Protein AF-A0A0K9PC01-F1 (afdb_monomer_lite)

Organism: Zostera marina (NCBI:txid29655)

Radius of gyration: 33.18 Å; chains: 1; bounding box: 86×37×102 Å

Foldseek 3Di:
DCCVPPVVVLCVVVVVPCLVVQLVDDLVVVVVVLVVLVVVLVVLVVVLVVCVPVPPVCPVVNVVSVVVSVVSVVVSVVVVVVSVVVVVVQQVLCVVVVHGC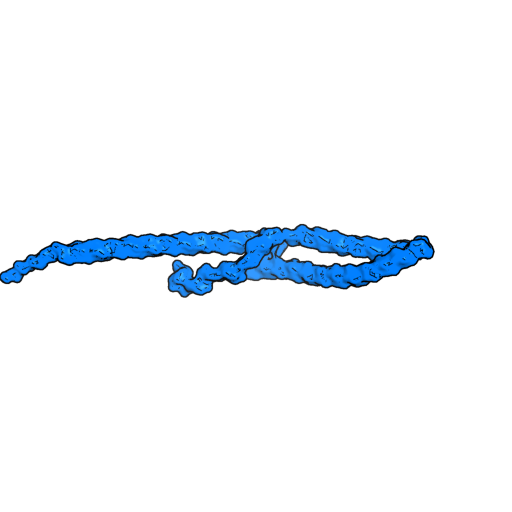VVQPSSNSSVVVVVVSVVSNVVVVVVVVVVVVVVVVVVVVVVVVVVVVVPDDPPDDD

Secondary structure (DSSP, 8-state):
-HHHH-GGGSSGGGGGTTHHHHTT--HHHHHHHHHHHHHHHHHHHHHHHHGGGSGGGGHHHHHHHHHHHHHHHHHHHHHHHHHHHHHHHHHHHHHHTT--TTTS-HHHHHHHHHHHHHHHHHHHHHHHHHHHHHHHHHHHHHHHHHHHHHHS------

pLDDT: mean 92.29, std 10.52, range [42.12, 98.25]

Sequence (158 aa):
VLASKSPHLLDFHEDLVSLEPASKIQLKAIAEEMQAIIKGLEKMESELTNSANDGPVSEVFRKTLKEFTTVAGAEVKSLSTLYSGVGRNADSLAQYFGEDPVRCPFEQVVATLLNFVQLFQRVHEENGKQAELEKKKAQKEADLEKAKECSTPRKNSS

Structure (mmCIF, N/CA/C/O backbone):
data_AF-A0A0K9PC01-F1
#
_entry.id   AF-A0A0K9PC01-F1
#
loop_
_atom_site.group_PDB
_atom_site.id
_atom_site.type_symbol
_atom_site.label_atom_id
_atom_site.label_alt_id
_atom_site.label_comp_id
_atom_site.label_asym_id
_atom_site.label_entity_id
_atom_site.label_seq_id
_atom_site.pdbx_PDB_ins_code
_atom_site.Cartn_x
_atom_site.Cartn_y
_atom_site.Cartn_z
_atom_site.occupancy
_atom_site.B_iso_or_equiv
_atom_site.auth_seq_id
_atom_site.auth_comp_id
_atom_site.auth_asym_id
_atom_site.auth_atom_id
_atom_site.pdbx_PDB_model_num
ATOM 1 N N . VAL A 1 1 ? -23.163 2.628 26.315 1.00 73.88 1 VAL A N 1
ATOM 2 C CA . VAL A 1 1 ? -23.948 3.587 25.492 1.00 73.88 1 VAL A CA 1
ATOM 3 C C . VAL A 1 1 ? -24.093 3.113 24.049 1.00 73.88 1 VAL A C 1
ATOM 5 O O . VAL A 1 1 ? -25.226 2.985 23.616 1.00 73.88 1 VAL A O 1
ATOM 8 N N . LEU A 1 2 ? -23.013 2.808 23.314 1.00 85.88 2 LEU A N 1
ATOM 9 C CA . LEU A 1 2 ? -23.130 2.303 21.932 1.00 85.88 2 LEU A CA 1
ATOM 10 C C . LEU A 1 2 ? -23.891 0.976 21.849 1.00 85.88 2 LEU A C 1
ATOM 12 O O . LEU A 1 2 ? -24.878 0.902 21.134 1.00 85.88 2 LEU A O 1
ATOM 16 N N . ALA A 1 3 ? -23.539 -0.009 22.679 1.00 84.50 3 ALA A N 1
ATOM 17 C CA . ALA A 1 3 ? -24.226 -1.303 22.686 1.00 84.50 3 ALA A CA 1
ATOM 18 C C . ALA A 1 3 ? -25.744 -1.223 22.948 1.00 84.50 3 ALA A C 1
ATOM 20 O O . ALA A 1 3 ? -26.484 -2.091 22.505 1.00 84.50 3 ALA A O 1
ATOM 21 N N . SER A 1 4 ? -26.218 -0.182 23.641 1.00 87.44 4 SER A N 1
ATOM 22 C CA . SER A 1 4 ? -27.645 0.003 23.924 1.00 87.44 4 SER A CA 1
ATOM 23 C C . SER A 1 4 ? -28.366 0.923 22.939 1.00 87.44 4 SER A C 1
ATOM 25 O O . SER A 1 4 ? -29.578 0.805 22.798 1.00 87.44 4 SER A O 1
ATOM 27 N N . LYS A 1 5 ? -27.660 1.853 22.282 1.00 93.19 5 LYS A N 1
ATOM 28 C CA . LYS A 1 5 ? -28.266 2.856 21.387 1.00 93.19 5 LYS A CA 1
ATOM 29 C C . LYS A 1 5 ? -28.047 2.570 19.900 1.00 93.19 5 LYS A C 1
ATOM 31 O O . LYS A 1 5 ? -28.921 2.879 19.102 1.00 93.19 5 LYS A O 1
ATOM 36 N N . SER A 1 6 ? -26.905 1.984 19.550 1.00 93.25 6 SER A N 1
ATOM 37 C CA . SER A 1 6 ? -26.463 1.749 18.171 1.00 93.25 6 SER A CA 1
ATOM 38 C C . SER A 1 6 ? -25.610 0.472 18.085 1.00 93.25 6 SER A C 1
ATOM 40 O O . SER A 1 6 ? -24.398 0.555 17.890 1.00 93.25 6 SER A O 1
ATOM 42 N N . PRO A 1 7 ? -26.206 -0.721 18.256 1.00 90.69 7 PRO A N 1
ATOM 43 C CA . PRO A 1 7 ? -25.460 -1.982 18.288 1.00 90.69 7 PRO A CA 1
ATOM 44 C C . PRO A 1 7 ? -24.796 -2.349 16.950 1.00 90.69 7 PRO A C 1
ATOM 46 O O . PRO A 1 7 ? -23.768 -3.009 16.964 1.00 90.69 7 PRO A O 1
ATOM 49 N N . HIS A 1 8 ? -25.316 -1.862 15.818 1.00 90.38 8 HIS A N 1
ATOM 50 C CA . HIS A 1 8 ? -24.728 -2.033 14.476 1.00 90.38 8 HIS A CA 1
ATOM 51 C C . HIS A 1 8 ? -23.394 -1.289 14.271 1.00 90.38 8 HIS A C 1
ATOM 53 O O . HIS A 1 8 ? -22.844 -1.295 13.181 1.00 90.38 8 HIS A O 1
ATOM 59 N N . LEU A 1 9 ? -22.925 -0.539 15.275 1.00 93.38 9 LE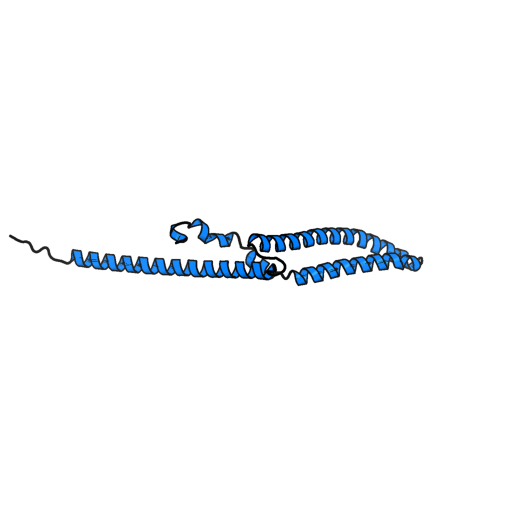U A N 1
A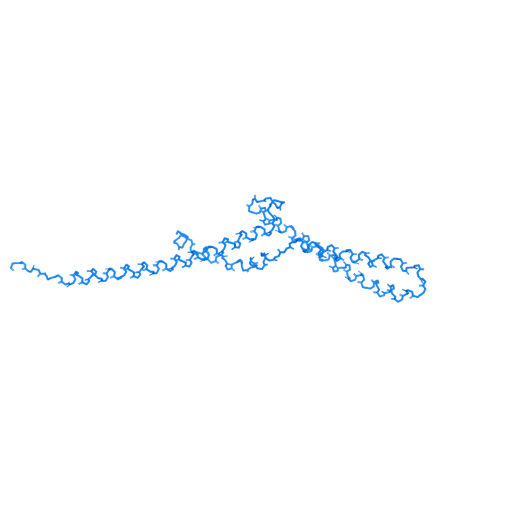TOM 60 C CA . LEU A 1 9 ? -21.615 0.116 15.255 1.00 93.38 9 LEU A CA 1
ATOM 61 C C . LEU A 1 9 ? -20.572 -0.675 16.049 1.00 93.38 9 LEU A C 1
ATOM 63 O O . LEU A 1 9 ? -19.484 -0.164 16.286 1.00 93.38 9 LEU A O 1
ATOM 67 N N . LEU A 1 10 ? -20.903 -1.865 16.553 1.00 94.44 10 LEU A N 1
ATOM 68 C CA . LEU A 1 10 ? -19.975 -2.670 17.351 1.00 94.44 10 LEU A CA 1
ATOM 69 C C . LEU A 1 10 ? -19.049 -3.527 16.472 1.00 94.44 10 LEU A C 1
ATOM 71 O O . LEU A 1 10 ? -17.916 -3.808 16.857 1.00 94.44 10 LEU A O 1
ATOM 75 N N . ASP A 1 11 ? -19.515 -3.885 15.282 1.00 94.00 11 ASP A N 1
ATOM 76 C CA . ASP A 1 11 ? -18.882 -4.756 14.291 1.00 94.00 11 ASP A CA 1
ATOM 77 C C . ASP A 1 11 ? -18.219 -3.992 13.134 1.00 94.00 11 ASP A C 1
ATOM 79 O O . ASP A 1 11 ? -17.625 -4.611 12.264 1.00 94.00 11 ASP A O 1
ATOM 83 N N . PHE A 1 12 ? -18.187 -2.652 13.159 1.00 95.44 12 PHE A N 1
ATOM 84 C CA . PHE A 1 12 ? -17.570 -1.826 12.098 1.00 95.44 12 PHE A CA 1
ATOM 85 C C . PHE A 1 12 ? -16.109 -2.190 11.768 1.00 95.44 12 PHE A C 1
ATOM 87 O O . PHE A 1 12 ? -15.580 -1.838 10.717 1.00 95.44 12 PHE A O 1
ATOM 94 N N . HIS A 1 13 ? -15.418 -2.844 12.700 1.00 94.94 13 HIS A N 1
ATOM 95 C CA . HIS A 1 13 ? -14.053 -3.303 12.507 1.00 94.94 13 HIS A CA 1
ATOM 96 C C . HIS A 1 13 ? -13.946 -4.430 11.467 1.00 94.94 13 HIS A C 1
ATOM 98 O O . HIS A 1 13 ? -12.880 -4.590 10.875 1.00 94.94 13 HIS A O 1
ATOM 104 N N . GLU A 1 14 ? -15.029 -5.171 11.212 1.00 94.94 14 GLU A N 1
ATOM 105 C CA . GLU A 1 14 ? -15.108 -6.189 10.159 1.00 94.94 14 GLU A CA 1
ATOM 106 C C . GLU A 1 14 ? -15.036 -5.571 8.752 1.00 94.94 14 GLU A C 1
ATOM 108 O O . GLU A 1 14 ? -14.504 -6.189 7.832 1.00 94.94 14 GLU A O 1
ATOM 113 N N . ASP A 1 15 ? -15.444 -4.309 8.593 1.00 96.31 15 ASP A N 1
ATOM 114 C CA . ASP A 1 15 ? -15.290 -3.568 7.333 1.00 96.31 15 ASP A CA 1
ATOM 115 C C . ASP A 1 15 ? -13.858 -3.028 7.135 1.00 96.31 15 ASP A C 1
ATOM 117 O O . ASP A 1 15 ? -13.492 -2.563 6.054 1.00 96.31 15 ASP A O 1
ATOM 121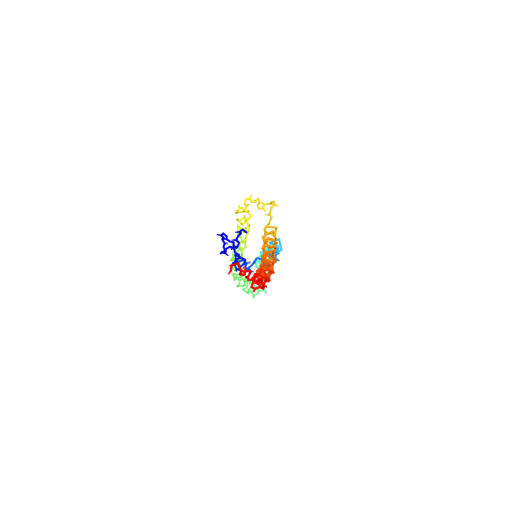 N N . LEU A 1 16 ? -13.019 -3.091 8.177 1.00 96.06 16 LEU A N 1
ATOM 122 C CA . LEU A 1 16 ? -11.670 -2.518 8.218 1.00 96.06 16 LEU A CA 1
ATOM 123 C C . LEU A 1 16 ? -10.566 -3.587 8.275 1.00 96.06 16 LEU A C 1
ATOM 125 O O . LEU A 1 16 ? -9.461 -3.323 8.749 1.00 96.06 16 LEU A O 1
ATOM 129 N N . VAL A 1 17 ? -10.816 -4.788 7.744 1.00 95.00 17 VAL A N 1
ATOM 130 C CA . VAL A 1 17 ? -9.851 -5.912 7.746 1.00 95.00 17 VAL A CA 1
ATOM 131 C C . VAL A 1 17 ? -8.505 -5.587 7.089 1.00 95.00 17 VAL A C 1
ATOM 133 O O . VAL A 1 17 ? -7.470 -6.127 7.476 1.00 95.00 17 VAL A O 1
ATOM 136 N N . SER A 1 18 ? -8.489 -4.667 6.122 1.00 96.44 18 SER A N 1
ATOM 137 C CA . SER A 1 18 ? -7.267 -4.240 5.429 1.00 96.44 18 SER A CA 1
ATOM 138 C C . SER A 1 18 ? -6.415 -3.256 6.235 1.00 96.44 18 SER A C 1
ATOM 140 O O . SER A 1 18 ? -5.334 -2.881 5.786 1.00 96.44 18 SER A O 1
ATOM 142 N N . LEU A 1 19 ? -6.866 -2.820 7.412 1.00 96.50 19 LEU A N 1
ATOM 143 C CA . LEU A 1 19 ? -6.197 -1.775 8.180 1.00 96.50 19 LEU A CA 1
ATOM 144 C C . LEU A 1 19 ? -4.853 -2.234 8.766 1.00 96.50 19 LEU A C 1
ATOM 146 O O . LEU A 1 19 ? -3.881 -1.484 8.729 1.00 96.50 19 LEU A O 1
ATOM 150 N N . GLU A 1 20 ? -4.764 -3.478 9.243 1.00 95.94 20 GLU A N 1
ATOM 151 C CA . GLU A 1 20 ? -3.499 -4.042 9.729 1.00 95.94 20 GLU A CA 1
ATOM 152 C C . GLU A 1 20 ? -2.444 -4.222 8.618 1.00 95.94 20 GLU A C 1
ATOM 154 O O . GLU A 1 20 ? -1.301 -3.804 8.814 1.00 95.94 20 GLU A O 1
ATOM 159 N N . PRO A 1 21 ? -2.741 -4.820 7.447 1.00 96.94 21 PRO A N 1
ATOM 160 C CA . PRO A 1 21 ? -1.755 -4.856 6.370 1.00 96.94 21 PRO A CA 1
ATOM 161 C C . PRO A 1 21 ? -1.435 -3.452 5.841 1.00 96.94 21 PRO A C 1
ATOM 163 O O . PRO A 1 21 ? -0.272 -3.177 5.547 1.00 96.94 21 PRO A O 1
ATOM 166 N N . ALA A 1 22 ? -2.412 -2.538 5.791 1.00 96.31 22 ALA A N 1
ATOM 167 C CA . ALA A 1 22 ? -2.170 -1.152 5.400 1.00 96.31 22 ALA A CA 1
ATOM 168 C C . ALA A 1 22 ? -1.193 -0.436 6.346 1.00 96.31 22 ALA A C 1
ATOM 170 O O . ALA A 1 22 ? -0.365 0.339 5.878 1.00 96.31 22 ALA A O 1
ATOM 171 N N . SER A 1 23 ? -1.214 -0.731 7.653 1.00 95.75 23 SER A N 1
ATOM 172 C CA . SER A 1 23 ? -0.301 -0.105 8.622 1.00 95.75 23 SER A CA 1
ATOM 173 C C . SER A 1 23 ? 1.160 -0.529 8.453 1.00 95.75 23 SER A C 1
ATOM 175 O O . SER A 1 23 ? 2.043 0.036 9.093 1.00 95.75 23 SER A O 1
ATOM 177 N N . LYS A 1 24 ? 1.419 -1.566 7.650 1.00 96.25 24 LYS A N 1
ATOM 178 C CA . LYS A 1 24 ? 2.762 -2.091 7.363 1.00 96.25 24 LYS A CA 1
ATOM 179 C C . LYS A 1 24 ? 3.338 -1.516 6.065 1.00 96.25 24 LYS A C 1
ATOM 181 O O . LYS A 1 24 ? 4.509 -1.744 5.772 1.00 96.25 24 LYS A O 1
ATOM 186 N N . ILE A 1 25 ? 2.533 -0.788 5.290 1.00 95.31 25 ILE A N 1
ATOM 187 C CA . ILE A 1 25 ? 2.968 -0.120 4.063 1.00 95.31 25 ILE A CA 1
ATOM 188 C C . ILE A 1 25 ? 3.864 1.066 4.423 1.00 95.31 25 ILE A C 1
ATOM 190 O O . ILE A 1 25 ? 3.586 1.804 5.360 1.00 95.31 25 ILE A O 1
ATOM 194 N N . GLN A 1 26 ? 4.925 1.248 3.640 1.00 95.06 26 GLN A N 1
ATOM 195 C CA . GLN A 1 26 ? 5.831 2.389 3.728 1.00 95.06 26 GLN A CA 1
ATOM 196 C C . GLN A 1 26 ? 5.833 3.097 2.371 1.00 95.06 26 GLN A C 1
ATOM 198 O O . GLN A 1 26 ? 6.502 2.651 1.435 1.00 95.06 26 GLN A O 1
ATOM 203 N N . LEU A 1 27 ? 5.090 4.198 2.237 1.00 94.19 27 LEU A N 1
ATOM 204 C CA . LEU A 1 27 ? 4.953 4.920 0.966 1.00 94.19 27 LEU A CA 1
ATOM 205 C C . LEU A 1 27 ? 6.292 5.453 0.464 1.00 94.19 27 LEU A C 1
ATOM 207 O O . LEU A 1 27 ? 6.526 5.507 -0.744 1.00 94.19 27 LEU A O 1
ATOM 211 N N . LYS A 1 28 ? 7.201 5.786 1.383 1.00 92.94 28 LYS A N 1
ATOM 212 C CA . LYS A 1 28 ? 8.567 6.178 1.037 1.00 92.94 28 LYS A CA 1
ATOM 213 C C . LYS A 1 28 ? 9.330 5.055 0.327 1.00 92.94 28 LYS A C 1
ATOM 215 O O . LYS A 1 28 ? 9.956 5.321 -0.693 1.00 92.94 28 LYS A O 1
ATOM 220 N N . ALA A 1 29 ? 9.246 3.819 0.821 1.00 95.50 29 ALA A N 1
ATOM 221 C CA . ALA A 1 29 ? 9.913 2.679 0.190 1.00 95.50 29 ALA A CA 1
ATOM 222 C C . ALA A 1 29 ? 9.338 2.413 -1.211 1.00 95.50 29 ALA A C 1
ATOM 224 O O . ALA A 1 29 ? 10.086 2.246 -2.168 1.00 95.50 29 ALA A O 1
ATOM 225 N N . ILE A 1 30 ? 8.010 2.495 -1.356 1.00 95.12 30 ILE A N 1
ATOM 226 C CA . ILE A 1 30 ? 7.340 2.375 -2.661 1.00 95.12 30 ILE A CA 1
ATOM 227 C C . ILE A 1 30 ? 7.807 3.479 -3.622 1.00 95.12 30 ILE A C 1
ATOM 229 O O . ILE A 1 30 ? 8.049 3.215 -4.799 1.00 95.12 30 ILE A O 1
ATOM 233 N N . ALA A 1 31 ? 7.958 4.716 -3.140 1.00 94.56 31 ALA A N 1
ATOM 234 C CA . ALA A 1 31 ? 8.467 5.819 -3.951 1.00 94.56 31 ALA A CA 1
ATOM 235 C C . ALA A 1 31 ? 9.907 5.562 -4.427 1.00 94.56 31 ALA A C 1
ATOM 237 O O . ALA A 1 31 ? 10.222 5.801 -5.593 1.00 94.56 31 ALA A O 1
ATOM 238 N N . GLU A 1 32 ? 10.771 5.053 -3.548 1.00 97.44 32 GLU A N 1
ATOM 239 C CA . GLU A 1 32 ? 12.157 4.700 -3.873 1.00 97.44 32 GLU A CA 1
ATOM 240 C C . GLU A 1 32 ? 12.227 3.579 -4.923 1.00 97.44 32 GLU A C 1
ATOM 242 O O . GLU A 1 32 ? 12.955 3.711 -5.910 1.00 97.44 32 GLU A O 1
ATOM 247 N N . GLU A 1 33 ? 11.422 2.523 -4.774 1.00 97.19 33 GLU A N 1
ATOM 248 C CA . GLU A 1 33 ? 11.323 1.430 -5.749 1.00 97.19 33 GLU A CA 1
ATOM 249 C C . GLU A 1 33 ? 10.795 1.911 -7.106 1.00 97.19 33 GLU A C 1
ATOM 251 O O . GLU A 1 33 ? 11.374 1.592 -8.148 1.00 97.19 33 GLU A O 1
ATOM 256 N N . MET A 1 34 ? 9.750 2.743 -7.110 1.00 97.25 34 MET A N 1
ATOM 257 C CA . MET A 1 34 ? 9.194 3.318 -8.336 1.00 97.25 34 MET A CA 1
ATOM 258 C C . MET A 1 34 ? 10.245 4.139 -9.095 1.00 97.25 34 MET A C 1
ATOM 260 O O . MET A 1 34 ? 10.395 4.007 -10.311 1.00 97.25 34 MET A O 1
ATOM 264 N N . GLN A 1 35 ? 11.016 4.963 -8.380 1.00 97.38 35 GLN A N 1
ATOM 265 C CA . GLN A 1 35 ? 12.102 5.745 -8.972 1.00 97.38 35 GLN A CA 1
ATOM 266 C C . GLN A 1 35 ? 13.234 4.861 -9.503 1.00 97.38 35 GLN A C 1
ATOM 268 O O . GLN A 1 35 ? 13.801 5.166 -10.553 1.00 97.38 35 GLN A O 1
ATOM 273 N N . ALA A 1 36 ? 13.567 3.769 -8.812 1.00 98.25 36 ALA A N 1
ATOM 274 C CA . ALA A 1 36 ? 14.571 2.820 -9.280 1.00 98.25 36 ALA A CA 1
ATOM 275 C C . ALA A 1 36 ? 14.145 2.147 -10.595 1.00 98.25 36 ALA A C 1
ATOM 277 O O . ALA A 1 36 ? 14.956 2.042 -11.516 1.00 98.25 36 ALA A O 1
ATOM 278 N N . ILE A 1 37 ? 12.872 1.760 -10.711 1.00 98.00 37 ILE A N 1
ATOM 279 C CA . ILE A 1 37 ? 12.306 1.166 -11.928 1.00 98.00 37 ILE A CA 1
ATOM 280 C C . ILE A 1 37 ? 12.352 2.156 -13.100 1.00 98.00 37 ILE A C 1
ATOM 282 O O . ILE A 1 37 ? 12.836 1.799 -14.176 1.00 98.00 37 ILE A O 1
ATOM 286 N N . ILE A 1 38 ? 11.906 3.402 -12.890 1.00 97.06 38 ILE A N 1
ATOM 287 C CA . ILE A 1 38 ? 11.923 4.451 -13.926 1.00 97.06 38 ILE A CA 1
ATOM 288 C C . ILE A 1 38 ? 13.351 4.680 -14.428 1.00 97.06 38 ILE A C 1
ATOM 290 O O . ILE A 1 38 ? 13.608 4.574 -15.625 1.00 97.06 38 ILE A O 1
ATOM 294 N N . LYS A 1 39 ? 14.301 4.902 -13.513 1.00 98.00 39 LYS A N 1
ATOM 295 C CA . LYS A 1 39 ? 15.713 5.123 -13.866 1.00 98.00 39 LYS A CA 1
ATOM 296 C C . LYS A 1 39 ? 16.338 3.921 -14.569 1.00 98.00 39 LYS A C 1
ATOM 298 O O . LYS A 1 39 ? 17.176 4.089 -15.454 1.00 98.00 39 LYS A O 1
ATOM 303 N N . GLY A 1 40 ? 15.958 2.707 -14.171 1.00 97.94 40 GLY A N 1
ATOM 304 C CA . GLY A 1 40 ? 16.395 1.478 -14.828 1.00 97.94 40 GLY A CA 1
ATOM 305 C C . GLY A 1 40 ? 15.978 1.448 -16.297 1.00 97.94 40 GLY A C 1
ATOM 306 O O . GLY A 1 40 ? 16.817 1.200 -17.163 1.00 97.94 40 GLY A O 1
ATOM 307 N N . LEU A 1 41 ? 14.715 1.776 -16.582 1.00 97.94 41 LEU A N 1
ATOM 308 C CA . LEU A 1 41 ? 14.205 1.848 -17.949 1.00 97.94 41 LEU A CA 1
ATOM 309 C C . LEU A 1 41 ? 14.875 2.969 -18.758 1.00 97.94 41 LEU A C 1
ATOM 311 O O . LEU A 1 41 ? 15.338 2.710 -19.866 1.00 97.94 41 LEU A O 1
ATOM 315 N N . GLU A 1 42 ? 15.011 4.174 -18.196 1.00 97.75 42 GLU A N 1
ATOM 316 C CA . GLU A 1 42 ? 15.701 5.302 -18.847 1.00 97.75 42 GLU A CA 1
ATOM 317 C C . GLU A 1 42 ? 17.138 4.934 -19.249 1.00 97.75 42 GLU A C 1
ATOM 319 O O . GLU A 1 42 ? 17.610 5.268 -20.339 1.00 97.75 42 GLU A O 1
ATOM 324 N N . LYS A 1 43 ? 17.844 4.194 -18.385 1.00 98.06 43 LYS A N 1
ATOM 325 C CA . LYS A 1 43 ? 19.188 3.701 -18.688 1.00 98.06 43 LYS A CA 1
ATOM 326 C C . LYS A 1 43 ? 19.178 2.715 -19.858 1.00 98.06 43 LYS A C 1
ATOM 328 O O . LYS A 1 43 ? 20.035 2.820 -20.730 1.00 98.06 43 LYS A O 1
ATOM 333 N N . MET A 1 44 ? 18.216 1.794 -19.906 1.00 96.88 44 MET A N 1
ATOM 334 C CA . MET A 1 44 ? 18.080 0.841 -21.015 1.00 96.88 44 MET A CA 1
ATOM 335 C C . MET A 1 44 ? 17.758 1.544 -22.340 1.00 96.88 44 MET A C 1
ATOM 337 O O . MET A 1 44 ? 18.327 1.199 -23.373 1.00 96.88 44 MET A O 1
ATOM 341 N N . GLU A 1 45 ? 16.900 2.563 -22.326 1.00 96.50 45 GLU A N 1
ATOM 342 C CA . GLU A 1 45 ? 16.598 3.380 -23.510 1.00 96.50 45 GLU A CA 1
ATOM 343 C C . GLU A 1 45 ? 17.822 4.179 -23.992 1.00 96.50 45 GLU A C 1
ATOM 345 O O . GLU A 1 45 ? 18.082 4.277 -25.198 1.00 96.50 45 GLU A O 1
ATOM 350 N N . SER A 1 46 ? 18.621 4.697 -23.056 1.00 96.88 46 SER A N 1
ATOM 351 C CA . SER A 1 46 ? 19.896 5.354 -23.356 1.00 96.88 46 SER A CA 1
ATOM 352 C C . SER A 1 46 ? 20.912 4.381 -23.961 1.00 96.88 46 SER A C 1
ATOM 354 O O . SER A 1 46 ? 21.497 4.675 -25.003 1.00 96.88 46 SER A O 1
ATOM 356 N N . GLU A 1 47 ? 21.086 3.188 -23.383 1.00 96.19 47 GLU A N 1
ATOM 357 C CA . GLU A 1 47 ? 21.970 2.148 -23.930 1.00 96.19 47 GLU A CA 1
ATOM 358 C C . GLU A 1 47 ? 21.529 1.698 -25.330 1.00 96.19 47 GLU A C 1
ATOM 360 O O . GLU A 1 47 ? 22.364 1.571 -26.230 1.00 96.19 47 GLU A O 1
ATOM 365 N N . LEU A 1 48 ? 20.220 1.548 -25.562 1.00 96.12 48 LEU A N 1
ATOM 366 C CA . LEU A 1 48 ? 19.675 1.260 -26.888 1.00 96.12 48 LEU A CA 1
ATOM 367 C C . LEU A 1 48 ? 20.054 2.351 -27.899 1.00 96.12 48 LEU A C 1
ATOM 369 O O . LEU A 1 48 ? 20.492 2.035 -29.005 1.00 96.12 48 LEU A O 1
ATOM 373 N N . THR A 1 49 ? 19.936 3.621 -27.510 1.00 95.62 49 THR A N 1
ATOM 374 C CA . THR A 1 49 ? 20.299 4.766 -28.359 1.00 95.62 49 THR A CA 1
ATOM 375 C C . THR A 1 49 ? 21.801 4.798 -28.649 1.00 95.62 49 THR A C 1
ATOM 377 O O . THR A 1 49 ? 22.208 4.935 -29.803 1.00 95.62 49 THR A O 1
ATOM 380 N N . ASN A 1 50 ? 22.635 4.610 -27.625 1.00 95.44 50 ASN A N 1
ATOM 381 C CA . ASN A 1 50 ? 24.093 4.666 -27.744 1.00 95.44 50 ASN A CA 1
ATOM 382 C C . ASN A 1 50 ? 24.651 3.526 -28.604 1.00 95.44 50 ASN A C 1
ATOM 384 O O . ASN A 1 50 ? 25.554 3.754 -29.412 1.00 95.44 50 ASN A O 1
ATOM 388 N N . SER A 1 51 ? 24.055 2.333 -28.508 1.00 95.50 51 SER A N 1
ATOM 389 C CA . SER A 1 51 ? 24.480 1.150 -29.269 1.00 95.50 51 SER A CA 1
ATOM 390 C C . SER A 1 51 ? 24.304 1.274 -30.788 1.00 95.50 51 SER A C 1
ATOM 392 O O . SER A 1 51 ? 24.770 0.424 -31.553 1.00 95.50 51 SER A O 1
ATOM 394 N N . ALA A 1 52 ? 23.659 2.348 -31.265 1.00 91.50 52 ALA A N 1
ATOM 395 C CA . ALA A 1 52 ? 23.598 2.679 -32.683 1.00 91.50 52 ALA A CA 1
ATOM 396 C C . ALA A 1 52 ? 24.984 2.876 -33.318 1.00 91.50 52 ALA A C 1
ATOM 398 O O . ALA A 1 52 ? 25.152 2.584 -34.504 1.00 91.50 52 ALA A O 1
ATOM 399 N N . ASN A 1 53 ? 25.961 3.314 -32.520 1.00 93.75 53 ASN A N 1
ATOM 400 C CA . ASN A 1 53 ? 27.322 3.614 -32.960 1.00 93.75 53 ASN A CA 1
ATOM 401 C C . ASN A 1 53 ? 28.267 2.399 -32.926 1.00 93.75 53 ASN A C 1
ATOM 403 O O . ASN A 1 53 ? 29.382 2.488 -33.431 1.00 93.75 53 ASN A O 1
ATOM 407 N N . ASP A 1 54 ? 27.823 1.258 -32.392 1.00 93.88 54 ASP A N 1
ATOM 408 C CA . ASP A 1 54 ? 28.670 0.073 -32.179 1.00 93.88 54 ASP A CA 1
ATOM 409 C C . ASP A 1 54 ? 28.850 -0.789 -33.447 1.00 93.88 54 ASP A C 1
ATOM 411 O O . ASP A 1 54 ? 29.574 -1.785 -33.447 1.00 93.88 54 ASP A O 1
ATOM 415 N N . GLY A 1 55 ? 28.204 -0.421 -34.557 1.00 93.00 55 GLY A N 1
ATOM 416 C CA . GLY A 1 55 ? 28.294 -1.145 -35.826 1.00 93.00 55 GLY A CA 1
ATOM 417 C C . GLY A 1 55 ? 27.498 -2.464 -35.852 1.00 93.00 55 GLY A C 1
ATOM 418 O O . GLY A 1 55 ? 26.571 -2.653 -35.065 1.00 93.00 55 GLY A O 1
ATOM 419 N N . PRO A 1 56 ? 27.804 -3.393 -36.781 1.00 94.69 56 PRO A N 1
ATOM 420 C CA . PRO A 1 56 ? 27.001 -4.607 -36.989 1.00 94.69 56 PRO A CA 1
ATOM 421 C C . PRO A 1 56 ? 26.947 -5.557 -35.785 1.00 94.69 56 PRO A C 1
ATOM 423 O O . PRO A 1 56 ? 25.978 -6.293 -35.622 1.00 94.69 56 PRO A O 1
ATOM 426 N N . VAL A 1 57 ? 27.961 -5.530 -34.911 1.00 95.19 57 VAL A N 1
ATOM 427 C CA . VAL A 1 57 ? 28.036 -6.425 -33.744 1.00 95.19 57 VAL A CA 1
ATOM 428 C C . VAL A 1 57 ? 26.901 -6.183 -32.736 1.00 95.19 57 VAL A C 1
ATOM 430 O O . VAL A 1 57 ? 26.518 -7.108 -32.023 1.00 95.19 57 VAL A O 1
ATOM 433 N N . SER A 1 58 ? 26.304 -4.982 -32.707 1.00 95.25 58 SER A N 1
ATOM 434 C CA . SER A 1 58 ? 25.196 -4.636 -31.804 1.00 95.25 58 SER A CA 1
ATOM 435 C C . SER A 1 58 ? 23.801 -4.911 -32.377 1.00 95.25 58 SER A C 1
ATOM 437 O O . SER A 1 58 ? 22.803 -4.622 -31.720 1.00 95.25 58 SER A O 1
ATOM 439 N N . GLU A 1 59 ? 23.672 -5.464 -33.590 1.00 95.12 59 GLU A N 1
ATOM 440 C CA . GLU A 1 59 ? 22.368 -5.652 -34.246 1.00 95.12 59 GLU A CA 1
ATOM 441 C C . GLU A 1 59 ? 21.405 -6.520 -33.423 1.00 95.12 59 GLU A C 1
ATOM 443 O O . GLU A 1 59 ? 20.270 -6.113 -33.164 1.00 95.12 59 GLU A O 1
ATOM 448 N N . VAL A 1 60 ? 21.880 -7.676 -32.948 1.00 96.50 60 VAL A N 1
ATOM 449 C CA . VAL A 1 60 ? 21.085 -8.586 -32.109 1.00 96.50 60 VAL A CA 1
ATOM 450 C C . VAL A 1 60 ? 20.711 -7.913 -30.788 1.00 96.50 60 VAL A C 1
ATOM 452 O O . VAL A 1 60 ? 19.554 -7.974 -30.378 1.00 96.50 60 VAL A O 1
ATOM 455 N N . PHE A 1 61 ? 21.662 -7.220 -30.151 1.00 96.00 61 PHE A N 1
ATOM 456 C CA . PHE A 1 61 ? 21.428 -6.480 -28.909 1.00 96.00 61 PHE A CA 1
ATOM 457 C C . PHE A 1 61 ? 20.333 -5.424 -29.083 1.00 96.00 61 PHE A C 1
ATOM 459 O O . PHE A 1 61 ? 19.361 -5.425 -28.332 1.00 96.00 61 PHE A O 1
ATOM 466 N N . ARG A 1 62 ? 20.438 -4.576 -30.113 1.00 96.62 62 ARG A N 1
ATOM 467 C CA . ARG A 1 62 ? 19.461 -3.517 -30.402 1.00 96.62 62 ARG A CA 1
ATOM 468 C C . ARG A 1 62 ? 18.069 -4.071 -30.648 1.00 96.62 62 ARG A C 1
ATOM 470 O O . ARG A 1 62 ? 17.101 -3.508 -30.145 1.00 96.62 62 ARG A O 1
ATOM 477 N N . LYS A 1 63 ? 17.956 -5.162 -31.412 1.00 96.81 63 LYS A N 1
ATOM 478 C CA . LYS A 1 63 ? 16.662 -5.794 -31.683 1.00 96.81 63 LYS A CA 1
ATOM 479 C C . LYS A 1 63 ? 16.020 -6.301 -30.389 1.00 96.81 63 LYS A C 1
ATOM 481 O O . LYS A 1 63 ? 14.898 -5.907 -30.082 1.00 96.81 63 LYS A O 1
ATOM 486 N N . THR A 1 64 ? 16.750 -7.102 -29.615 1.00 97.38 64 THR A N 1
ATOM 487 C CA . THR A 1 64 ? 16.255 -7.676 -28.356 1.00 97.38 64 THR A CA 1
ATOM 488 C C . THR A 1 64 ? 15.911 -6.592 -27.337 1.00 97.38 64 THR A C 1
ATOM 490 O O . THR A 1 64 ? 14.840 -6.623 -26.733 1.00 97.38 64 THR A O 1
ATOM 493 N N . LEU A 1 65 ? 16.789 -5.600 -27.168 1.00 96.75 65 LEU A N 1
ATOM 494 C CA . LEU A 1 65 ? 16.582 -4.525 -26.206 1.00 96.75 65 LEU A CA 1
ATOM 495 C C . LEU A 1 65 ? 15.398 -3.638 -26.600 1.00 96.75 65 LEU A C 1
ATOM 497 O O . LEU A 1 65 ? 14.631 -3.258 -25.728 1.00 96.75 65 LEU A O 1
ATOM 501 N N . LYS A 1 66 ? 15.188 -3.366 -27.894 1.00 97.31 66 LYS A N 1
ATOM 502 C CA . LYS A 1 66 ? 14.023 -2.609 -28.381 1.00 97.31 66 LYS A CA 1
ATOM 503 C C . LYS A 1 66 ? 12.697 -3.326 -28.117 1.00 97.31 66 LYS A C 1
ATOM 505 O O . LYS A 1 66 ? 11.720 -2.685 -27.728 1.00 97.31 66 LYS A O 1
ATOM 510 N N . GLU A 1 67 ? 12.639 -4.636 -28.351 1.00 97.25 67 GLU A N 1
ATOM 511 C CA . GLU A 1 67 ? 11.449 -5.440 -28.041 1.00 97.25 67 GLU A CA 1
ATOM 512 C C . GLU A 1 67 ? 11.164 -5.408 -26.533 1.00 97.25 67 GLU A C 1
ATOM 514 O O . GLU A 1 67 ? 10.033 -5.144 -26.121 1.00 97.25 67 GLU A O 1
ATOM 519 N N . PHE A 1 68 ? 12.207 -5.565 -25.711 1.00 97.50 68 PHE A N 1
ATOM 520 C CA . PHE A 1 68 ? 12.096 -5.478 -24.258 1.00 97.50 68 PHE A CA 1
ATOM 521 C C . PHE A 1 68 ? 11.630 -4.096 -23.777 1.00 97.50 68 PHE A C 1
ATOM 523 O O . PHE A 1 68 ? 10.656 -4.017 -23.029 1.00 97.50 68 PHE A O 1
ATOM 530 N N . THR A 1 69 ? 12.279 -3.004 -24.202 1.00 96.81 69 THR A N 1
ATOM 531 C CA . THR A 1 69 ? 11.949 -1.642 -23.740 1.00 96.81 69 THR A CA 1
ATOM 532 C C . THR A 1 69 ? 10.548 -1.219 -24.158 1.00 96.81 69 THR A C 1
ATOM 534 O O . THR A 1 69 ? 9.890 -0.495 -23.418 1.00 96.81 69 THR A O 1
ATOM 537 N N . THR A 1 70 ? 10.038 -1.726 -25.285 1.00 96.88 70 THR A N 1
ATOM 538 C CA . THR A 1 70 ? 8.646 -1.494 -25.699 1.00 96.88 70 THR A CA 1
ATOM 539 C C . THR A 1 70 ? 7.656 -2.059 -24.676 1.00 96.88 70 THR A C 1
ATOM 541 O O . THR A 1 70 ? 6.727 -1.364 -24.266 1.00 96.88 70 THR A O 1
ATOM 544 N N . VAL A 1 71 ? 7.858 -3.308 -24.244 1.00 97.44 71 VAL A N 1
ATOM 545 C CA . VAL A 1 71 ? 6.983 -3.961 -23.258 1.00 97.44 71 VAL A CA 1
ATOM 546 C C . VAL A 1 71 ? 7.182 -3.343 -21.875 1.00 97.44 71 VAL A C 1
ATOM 548 O O . VAL A 1 71 ? 6.216 -2.916 -21.246 1.00 97.44 71 VAL A O 1
ATOM 551 N N . ALA A 1 72 ? 8.433 -3.227 -21.426 1.00 98.06 72 ALA A N 1
ATOM 552 C CA . ALA A 1 72 ? 8.763 -2.655 -20.127 1.00 98.06 72 ALA A CA 1
ATOM 553 C C . ALA A 1 72 ? 8.255 -1.212 -19.994 1.00 98.06 72 ALA A C 1
ATOM 555 O O . ALA A 1 72 ? 7.709 -0.855 -18.956 1.00 98.06 72 ALA A O 1
ATOM 556 N N . GLY A 1 73 ? 8.347 -0.396 -21.046 1.00 98.00 73 GLY A N 1
ATOM 557 C CA . GLY A 1 73 ? 7.818 0.967 -21.047 1.00 98.00 73 GLY A CA 1
ATOM 558 C C . GLY A 1 73 ? 6.304 1.034 -20.848 1.00 98.00 73 GLY A C 1
ATOM 559 O O . GLY A 1 73 ? 5.819 1.891 -20.104 1.00 98.00 73 GLY A O 1
ATOM 560 N N . ALA A 1 74 ? 5.544 0.111 -21.444 1.00 98.00 74 ALA A N 1
ATOM 561 C CA . ALA A 1 74 ? 4.102 0.027 -21.222 1.00 98.00 74 ALA A CA 1
ATOM 562 C C . ALA A 1 74 ? 3.771 -0.338 -19.762 1.00 98.00 74 ALA A C 1
ATOM 564 O O . ALA A 1 74 ? 2.925 0.314 -19.143 1.00 98.00 74 ALA A O 1
ATOM 565 N N . GLU A 1 75 ? 4.484 -1.314 -19.194 1.00 98.00 75 GLU A N 1
ATOM 566 C CA . GLU A 1 75 ? 4.325 -1.730 -17.795 1.00 98.00 75 GLU A CA 1
ATOM 567 C C . GLU A 1 75 ? 4.712 -0.613 -16.815 1.00 98.00 75 GLU A C 1
ATOM 569 O O . GLU A 1 75 ? 3.941 -0.288 -15.912 1.00 98.00 75 GLU A O 1
ATOM 574 N N . VAL A 1 76 ? 5.849 0.062 -17.027 1.00 98.06 76 VAL A N 1
ATOM 575 C CA . VAL A 1 76 ? 6.289 1.190 -16.187 1.00 98.06 76 VAL A CA 1
ATOM 576 C C . VAL A 1 76 ? 5.286 2.340 -16.239 1.00 98.06 76 VAL A C 1
ATOM 578 O O . VAL A 1 76 ? 4.995 2.954 -15.209 1.00 98.06 76 VAL A O 1
ATOM 581 N N . LYS A 1 77 ? 4.689 2.619 -17.403 1.00 97.75 77 LYS A N 1
ATOM 582 C CA . LYS A 1 77 ? 3.635 3.635 -17.535 1.00 97.75 77 LYS A CA 1
ATOM 583 C C . LYS A 1 77 ? 2.365 3.251 -16.767 1.00 97.75 77 LYS A C 1
ATOM 585 O O . LYS A 1 77 ? 1.769 4.101 -16.096 1.00 97.75 77 LYS A O 1
ATOM 590 N N . SER A 1 78 ? 1.958 1.986 -16.858 1.00 98.12 78 SER A N 1
ATOM 591 C CA . SER A 1 78 ? 0.824 1.446 -16.101 1.00 98.12 78 SER A CA 1
ATOM 592 C C . SER A 1 78 ? 1.073 1.571 -14.594 1.00 98.12 78 SER A C 1
ATOM 594 O O . SER A 1 78 ? 0.284 2.189 -13.872 1.00 98.12 78 SER A O 1
ATOM 596 N N . LEU A 1 79 ? 2.241 1.114 -14.134 1.00 97.38 79 LEU A N 1
ATOM 597 C CA . LEU A 1 79 ? 2.658 1.186 -12.737 1.00 97.38 79 LEU A CA 1
ATOM 598 C C . LEU A 1 79 ? 2.751 2.633 -12.227 1.00 97.38 79 LEU A C 1
ATOM 600 O O . LEU A 1 79 ? 2.278 2.921 -11.132 1.00 97.38 79 LEU A O 1
ATOM 604 N N . SER A 1 80 ? 3.259 3.568 -13.037 1.00 96.31 80 SER A N 1
ATOM 605 C CA . SER A 1 80 ? 3.309 5.004 -12.702 1.00 96.31 80 SER A CA 1
ATOM 606 C C . SER A 1 80 ? 1.919 5.590 -12.459 1.00 96.31 80 SER A C 1
ATOM 608 O O . SER A 1 80 ? 1.721 6.414 -11.560 1.00 96.31 80 SER A O 1
ATOM 610 N N . THR A 1 81 ? 0.938 5.157 -13.254 1.00 97.50 81 THR A N 1
ATOM 611 C CA . THR A 1 81 ? -0.457 5.587 -13.111 1.00 97.50 81 THR A CA 1
ATOM 612 C C . THR A 1 81 ? -1.051 5.060 -11.806 1.00 97.50 81 THR A C 1
ATOM 614 O O . THR A 1 81 ? -1.689 5.821 -11.073 1.00 97.50 81 THR A O 1
ATOM 617 N N . LEU A 1 82 ? -0.792 3.788 -11.483 1.00 96.56 82 LEU A N 1
ATOM 618 C CA . LEU A 1 82 ? -1.226 3.169 -10.232 1.00 96.56 82 LEU A CA 1
ATOM 619 C C . LEU A 1 82 ? -0.578 3.840 -9.013 1.00 96.56 82 LEU A C 1
ATOM 621 O O . LEU A 1 82 ? -1.287 4.235 -8.091 1.00 96.56 82 LEU A O 1
ATOM 625 N N . TYR A 1 83 ? 0.741 4.047 -9.043 1.00 95.81 83 TYR A N 1
ATOM 626 C CA . TYR A 1 83 ? 1.495 4.740 -7.995 1.00 95.81 83 TYR A CA 1
ATOM 627 C C . TYR A 1 83 ? 0.948 6.151 -7.734 1.00 95.81 83 TYR A C 1
ATOM 629 O O . TYR A 1 83 ? 0.696 6.527 -6.590 1.00 95.81 83 TYR A O 1
ATOM 637 N N . SER A 1 84 ? 0.659 6.905 -8.799 1.00 95.69 84 SER A N 1
ATOM 638 C CA . SER A 1 84 ? 0.031 8.226 -8.679 1.00 95.69 84 SER A CA 1
ATOM 639 C C . SER A 1 84 ? -1.354 8.152 -8.023 1.00 95.69 84 SER A C 1
ATOM 641 O O . SER A 1 84 ? -1.747 9.053 -7.285 1.00 95.69 84 SER A O 1
ATOM 643 N N . GLY A 1 85 ? -2.111 7.084 -8.296 1.00 96.62 85 GLY A N 1
ATOM 644 C CA . GLY A 1 85 ? -3.388 6.809 -7.638 1.00 96.62 85 GLY A CA 1
ATOM 645 C C . GLY A 1 85 ? -3.234 6.536 -6.142 1.00 96.62 85 GLY A C 1
ATOM 646 O O . GLY A 1 85 ? -3.984 7.102 -5.351 1.00 96.62 85 GLY A O 1
ATOM 647 N N . VAL A 1 86 ? -2.235 5.741 -5.748 1.00 95.12 86 VAL A N 1
ATOM 648 C CA . VAL A 1 86 ? -1.924 5.466 -4.334 1.00 95.12 86 VAL A CA 1
ATOM 649 C C . VAL A 1 86 ? -1.627 6.760 -3.579 1.00 95.12 86 VAL A C 1
ATOM 651 O O . VAL A 1 86 ? -2.233 6.986 -2.535 1.00 95.12 86 VAL A O 1
ATOM 654 N N . GLY A 1 87 ? -0.775 7.634 -4.128 1.00 94.44 87 GLY A N 1
ATOM 655 C CA . GLY A 1 87 ? -0.458 8.929 -3.511 1.00 94.44 87 GLY A CA 1
ATOM 656 C C . GLY A 1 87 ? -1.699 9.800 -3.291 1.00 94.44 87 GLY A C 1
ATOM 657 O O . GLY A 1 87 ? -1.953 10.248 -2.178 1.00 94.44 87 GLY A O 1
ATOM 658 N N . ARG A 1 88 ? -2.551 9.952 -4.316 1.00 96.50 88 ARG A N 1
ATOM 659 C CA . ARG A 1 88 ? -3.803 10.722 -4.184 1.00 96.50 88 ARG A CA 1
ATOM 660 C C . ARG A 1 88 ? -4.764 10.129 -3.156 1.00 96.50 88 ARG A C 1
ATOM 662 O O . ARG A 1 88 ? -5.420 10.880 -2.439 1.00 96.50 88 ARG A O 1
ATOM 669 N N . ASN A 1 89 ? -4.878 8.804 -3.098 1.00 96.31 89 ASN A N 1
ATOM 670 C CA . ASN A 1 89 ? -5.761 8.133 -2.144 1.00 96.31 89 ASN A CA 1
ATOM 671 C C . ASN A 1 89 ? -5.251 8.287 -0.705 1.00 96.31 89 ASN A C 1
ATOM 673 O O . ASN A 1 89 ? -6.051 8.517 0.199 1.00 96.31 89 ASN A O 1
ATOM 677 N N . ALA A 1 90 ? -3.934 8.201 -0.503 1.00 95.81 90 ALA A N 1
ATOM 678 C CA . ALA A 1 90 ? -3.286 8.468 0.776 1.00 95.81 90 ALA A CA 1
ATOM 679 C C . ALA A 1 90 ? -3.548 9.905 1.257 1.00 95.81 90 ALA A C 1
ATOM 681 O O . ALA A 1 90 ? -4.007 10.096 2.383 1.00 95.81 90 ALA A O 1
ATOM 682 N N . ASP A 1 91 ? -3.357 10.895 0.381 1.00 95.75 91 ASP A N 1
ATOM 683 C CA . ASP A 1 91 ? -3.642 12.297 0.698 1.00 95.75 91 ASP A CA 1
ATOM 684 C C . ASP A 1 91 ? -5.130 12.517 1.006 1.00 95.75 91 ASP A C 1
ATOM 686 O O . ASP A 1 91 ? -5.487 13.186 1.975 1.00 95.75 91 ASP A O 1
ATOM 690 N N . SER A 1 92 ? -6.014 11.905 0.212 1.00 96.88 92 SER A N 1
ATOM 691 C CA . SER A 1 92 ? -7.467 12.006 0.402 1.00 96.88 92 SER A CA 1
ATOM 692 C C . SER A 1 92 ? -7.915 11.422 1.741 1.00 96.88 92 SER A C 1
ATOM 694 O O . SER A 1 92 ? -8.838 11.949 2.359 1.00 96.88 92 SER A O 1
ATOM 696 N N . LEU A 1 93 ? -7.266 10.353 2.213 1.00 96.00 93 LEU A N 1
ATOM 697 C CA . LEU A 1 93 ? -7.564 9.757 3.513 1.00 96.00 93 LEU A CA 1
ATOM 698 C C . LEU A 1 93 ? -7.238 10.725 4.658 1.00 96.00 93 LEU A C 1
ATOM 700 O O . LEU A 1 93 ? -8.065 10.900 5.549 1.00 96.00 93 LEU A O 1
ATOM 704 N N . ALA A 1 94 ? -6.074 11.379 4.625 1.00 96.12 94 ALA A N 1
ATOM 705 C CA . ALA A 1 94 ? -5.725 12.398 5.617 1.00 96.12 94 ALA A CA 1
ATOM 706 C C . ALA A 1 94 ? -6.727 13.568 5.581 1.00 96.12 94 ALA A C 1
ATOM 708 O O . ALA A 1 94 ? -7.293 13.939 6.611 1.00 96.12 94 ALA A O 1
ATOM 709 N N . GLN A 1 95 ? -7.044 14.069 4.384 1.00 96.81 95 GLN A N 1
ATOM 710 C CA . GLN A 1 95 ? -8.009 15.159 4.198 1.00 96.81 95 GLN A CA 1
ATOM 711 C C . GLN A 1 95 ? -9.419 14.806 4.686 1.00 96.81 95 GLN A C 1
ATOM 713 O O . GLN A 1 95 ? -10.101 15.665 5.242 1.00 96.81 95 GLN A O 1
ATOM 718 N N . TYR A 1 96 ? -9.861 13.556 4.514 1.00 96.69 96 TYR A N 1
ATOM 719 C CA . TYR A 1 96 ? -11.166 13.092 4.992 1.00 96.69 96 TYR A CA 1
ATOM 720 C C . TYR A 1 96 ? -11.318 13.254 6.512 1.00 96.69 96 TYR A C 1
ATOM 722 O O . TYR A 1 96 ? -12.392 13.616 6.991 1.00 96.69 96 TYR A O 1
ATOM 730 N N . PHE A 1 97 ? -10.236 13.055 7.268 1.00 95.44 97 PHE A N 1
ATOM 731 C CA . PHE A 1 97 ? -10.204 13.279 8.716 1.00 95.44 97 PHE A CA 1
ATOM 732 C C . PHE A 1 97 ? -9.875 14.729 9.110 1.00 95.44 97 PHE A C 1
ATOM 734 O O . PHE A 1 97 ? -9.752 15.025 10.296 1.00 95.44 97 PHE A O 1
ATOM 741 N N . GLY A 1 98 ? -9.775 15.645 8.141 1.00 95.62 98 GLY A N 1
ATOM 742 C CA . GLY A 1 98 ? -9.443 17.051 8.374 1.00 95.62 98 GLY A CA 1
ATOM 743 C C . GLY A 1 98 ? -7.959 17.305 8.646 1.00 95.62 98 GLY A C 1
ATOM 744 O O . GLY A 1 98 ? -7.610 18.386 9.119 1.00 95.62 98 GLY A O 1
ATOM 745 N N . GLU A 1 99 ? -7.096 16.333 8.356 1.00 95.88 99 GLU A N 1
ATOM 746 C CA . GLU A 1 99 ? -5.651 16.450 8.519 1.00 95.88 99 GLU A CA 1
ATOM 747 C C . GLU A 1 99 ? -4.984 17.012 7.256 1.00 95.88 99 GLU A C 1
ATOM 749 O O . GLU A 1 99 ? -5.477 16.872 6.135 1.00 95.88 99 GLU A O 1
ATOM 754 N N . ASP A 1 100 ? -3.820 17.633 7.442 1.00 95.31 100 ASP A N 1
ATOM 755 C CA . ASP A 1 100 ? -2.940 18.041 6.346 1.00 95.31 100 ASP A CA 1
ATOM 756 C C . ASP A 1 100 ? -2.042 16.853 5.944 1.00 95.31 100 ASP A C 1
ATOM 758 O O . ASP A 1 100 ? -1.222 16.439 6.771 1.00 95.31 100 ASP A O 1
ATOM 762 N N . PRO A 1 101 ? -2.125 16.326 4.703 1.00 93.94 101 PRO A N 1
ATOM 763 C CA . PRO A 1 101 ? -1.316 15.187 4.254 1.00 93.94 101 PRO A CA 1
ATOM 764 C C . PRO A 1 101 ? 0.197 15.384 4.396 1.00 93.94 101 PRO A C 1
ATOM 766 O O . PRO A 1 101 ? 0.939 14.420 4.577 1.00 93.94 101 PRO A O 1
ATOM 769 N N . VAL A 1 102 ? 0.673 16.634 4.350 1.00 92.50 102 VAL A N 1
ATOM 770 C CA . VAL A 1 102 ? 2.101 16.954 4.509 1.00 92.50 102 VAL A CA 1
ATOM 771 C C . VAL A 1 102 ? 2.548 16.789 5.964 1.00 92.50 102 VAL A C 1
ATOM 773 O O . VAL A 1 102 ? 3.711 16.488 6.234 1.00 92.50 102 VAL A O 1
ATOM 776 N N . ARG A 1 103 ? 1.635 16.996 6.916 1.00 93.56 103 ARG A N 1
ATOM 777 C CA . ARG A 1 103 ? 1.916 16.970 8.359 1.00 93.56 103 ARG A CA 1
ATOM 778 C C . ARG A 1 103 ? 1.488 15.669 9.028 1.00 93.56 103 ARG A C 1
ATOM 780 O O . ARG A 1 103 ? 2.067 15.317 10.051 1.00 93.56 103 ARG A O 1
ATOM 787 N N . CYS A 1 104 ? 0.495 14.991 8.464 1.00 93.56 104 CYS A N 1
ATOM 788 C CA . CYS A 1 104 ? -0.044 13.721 8.924 1.00 93.56 104 CYS A CA 1
ATOM 789 C C . CYS A 1 104 ? 0.003 12.724 7.754 1.00 93.56 104 CYS A C 1
ATOM 791 O O . CYS A 1 104 ? -0.964 12.610 6.994 1.00 93.56 104 CYS A O 1
ATOM 793 N N . PRO A 1 105 ? 1.143 12.041 7.555 1.00 92.94 105 PRO A N 1
ATOM 794 C CA . PRO A 1 105 ? 1.303 11.111 6.449 1.00 92.94 105 PRO A CA 1
ATOM 795 C C . PRO A 1 105 ? 0.405 9.882 6.623 1.00 92.94 105 PRO A C 1
ATOM 797 O O . PRO A 1 105 ? -0.041 9.552 7.726 1.00 92.94 105 PRO A O 1
ATOM 800 N N . PHE A 1 106 ? 0.191 9.165 5.523 1.00 95.88 106 PHE A N 1
ATOM 801 C CA . PHE A 1 106 ? -0.618 7.947 5.456 1.00 95.88 106 PHE A CA 1
ATOM 802 C C . PHE A 1 106 ? -0.356 6.963 6.605 1.00 95.88 106 PHE A C 1
ATOM 804 O O . PHE A 1 106 ? -1.298 6.496 7.245 1.00 95.88 106 PHE A O 1
ATOM 811 N N . GLU A 1 107 ? 0.912 6.678 6.898 1.00 95.38 107 GLU A N 1
ATOM 812 C CA . GLU A 1 107 ? 1.317 5.725 7.929 1.00 95.38 107 GLU A CA 1
ATOM 813 C C . GLU A 1 107 ? 0.811 6.145 9.314 1.00 95.38 107 GLU A C 1
ATOM 815 O O . GLU A 1 107 ? 0.367 5.306 10.097 1.00 95.38 107 GLU A O 1
ATOM 820 N N . GLN A 1 108 ? 0.819 7.449 9.607 1.00 95.31 108 GLN A N 1
ATOM 821 C CA . GLN A 1 108 ? 0.312 7.985 10.867 1.00 95.31 108 GLN A CA 1
ATOM 822 C C . GLN A 1 108 ? -1.212 7.873 10.953 1.00 95.31 108 GLN A C 1
ATOM 824 O O . GLN A 1 108 ? -1.737 7.473 11.997 1.00 95.31 108 GLN A O 1
ATOM 829 N N . VAL A 1 109 ? -1.924 8.193 9.870 1.00 96.00 109 VAL A N 1
ATOM 830 C CA . VAL A 1 109 ? -3.390 8.081 9.815 1.00 96.00 109 VAL A CA 1
ATOM 831 C C . VAL A 1 109 ? -3.820 6.630 10.029 1.00 96.00 109 VAL A C 1
ATOM 833 O O . VAL A 1 109 ? -4.634 6.341 10.908 1.00 96.00 109 VAL A O 1
ATOM 836 N N . VAL A 1 110 ? -3.222 5.696 9.288 1.00 97.00 110 VAL A N 1
ATOM 837 C CA . VAL A 1 110 ? -3.554 4.270 9.379 1.00 97.00 110 VAL A CA 1
ATOM 838 C C . VAL A 1 110 ? -3.172 3.686 10.737 1.00 97.00 110 VAL A C 1
ATOM 840 O O . VAL A 1 110 ? -3.966 2.946 11.316 1.00 97.00 110 VAL A O 1
ATOM 843 N N . ALA A 1 111 ? -2.014 4.047 11.299 1.00 96.19 111 ALA A N 1
ATOM 844 C CA . ALA A 1 111 ? -1.632 3.616 12.644 1.00 96.19 111 ALA A CA 1
ATOM 845 C C . ALA A 1 111 ? -2.621 4.115 13.709 1.00 96.19 111 ALA A C 1
ATOM 847 O O . ALA A 1 111 ? -2.987 3.374 14.621 1.00 96.19 111 ALA A O 1
ATOM 848 N N . THR A 1 112 ? -3.087 5.360 13.584 1.00 96.81 112 THR A N 1
ATOM 849 C CA . THR A 1 112 ? -4.068 5.948 14.506 1.00 96.81 112 THR A CA 1
ATOM 850 C C . THR A 1 112 ? -5.401 5.205 14.437 1.00 96.81 112 THR A C 1
ATOM 852 O O . THR A 1 112 ? -5.936 4.806 15.473 1.00 96.81 112 THR A O 1
ATOM 855 N N . LEU A 1 113 ? -5.904 4.950 13.226 1.00 97.31 113 LEU A N 1
ATOM 856 C CA . LEU A 1 113 ? -7.120 4.166 13.009 1.00 97.31 113 LEU A CA 1
ATOM 857 C C . LEU A 1 113 ? -6.978 2.739 13.547 1.00 97.31 113 LEU A C 1
ATOM 859 O O . LEU A 1 113 ? -7.884 2.250 14.221 1.00 97.31 113 LEU A O 1
ATOM 863 N N . LEU A 1 114 ? -5.842 2.080 13.296 1.00 97.88 114 LEU A N 1
ATOM 864 C CA . LEU A 1 114 ? -5.600 0.716 13.765 1.00 97.88 114 LEU A CA 1
ATOM 865 C C . LEU A 1 114 ? -5.626 0.646 15.292 1.00 97.88 114 LEU A C 1
ATOM 867 O O . LEU A 1 114 ? -6.314 -0.202 15.860 1.00 97.88 114 LEU A O 1
ATOM 871 N N . ASN A 1 115 ? -4.938 1.577 15.954 1.00 97.81 115 ASN A N 1
ATOM 872 C CA . ASN A 1 115 ? -4.940 1.674 17.410 1.00 97.81 115 ASN A CA 1
ATOM 873 C C . ASN A 1 115 ? -6.353 1.903 17.960 1.00 97.81 115 ASN A C 1
ATOM 875 O O . ASN A 1 115 ? -6.738 1.269 18.944 1.00 97.81 115 ASN A O 1
ATOM 879 N N . PHE A 1 116 ? -7.138 2.777 17.322 1.00 97.56 116 PHE A N 1
ATOM 880 C CA . PHE A 1 116 ? -8.528 3.015 17.704 1.00 97.56 116 PHE A CA 1
ATOM 881 C C . PHE A 1 116 ? -9.371 1.740 17.596 1.00 97.56 116 PHE A C 1
ATOM 883 O O . PHE A 1 116 ? -10.037 1.370 18.561 1.00 97.56 116 PHE A O 1
ATOM 890 N N . VAL A 1 117 ? -9.304 1.042 16.459 1.00 97.31 117 VAL A N 1
ATOM 891 C CA . VAL A 1 117 ? -10.052 -0.199 16.218 1.00 97.31 117 VAL A CA 1
ATOM 892 C C . VAL A 1 117 ? -9.681 -1.274 17.241 1.00 97.31 117 VAL A C 1
ATOM 894 O O . VAL A 1 117 ? -10.564 -1.877 17.850 1.00 97.31 117 VAL A O 1
ATOM 897 N N . GLN A 1 118 ? -8.387 -1.476 17.494 1.00 96.75 118 GLN A N 1
ATOM 898 C CA . GLN A 1 118 ? -7.910 -2.462 18.466 1.00 96.75 118 GLN A CA 1
ATOM 899 C C . GLN A 1 118 ? -8.350 -2.132 19.896 1.00 96.75 118 GLN A C 1
ATOM 901 O O . GLN A 1 118 ? -8.765 -3.019 20.646 1.00 96.75 118 GLN A O 1
ATOM 906 N N . LEU A 1 119 ? -8.267 -0.858 20.291 1.00 97.44 119 LEU A N 1
ATOM 907 C CA . LEU A 1 119 ? -8.714 -0.426 21.611 1.00 97.44 119 LEU A CA 1
ATOM 908 C C . LEU A 1 119 ? -10.229 -0.585 21.758 1.00 97.44 119 LEU A C 1
ATOM 910 O O . LEU A 1 119 ? -10.694 -1.064 22.791 1.00 97.44 119 LEU A O 1
ATOM 914 N N . PHE A 1 120 ? -10.989 -0.220 20.725 1.00 96.62 120 PHE A N 1
ATOM 915 C CA . PHE A 1 120 ? -12.438 -0.357 20.714 1.00 96.62 120 PHE A CA 1
ATOM 916 C C . PHE A 1 120 ? -12.862 -1.813 20.901 1.00 96.62 120 PHE A C 1
ATOM 918 O O . PHE A 1 120 ? -13.675 -2.091 21.780 1.00 96.62 120 PHE A O 1
ATOM 925 N N . GLN A 1 121 ? -12.289 -2.740 20.126 1.00 95.12 121 GLN A N 1
ATOM 926 C CA . GLN A 1 121 ? -12.591 -4.170 20.240 1.00 95.12 121 GLN A CA 1
ATOM 927 C C . GLN A 1 121 ? -12.304 -4.686 21.652 1.00 95.12 121 GLN A C 1
ATOM 929 O O . GLN A 1 121 ? -13.172 -5.293 22.279 1.00 95.12 121 GLN A O 1
ATOM 934 N N . ARG A 1 122 ? -11.125 -4.361 22.200 1.00 96.06 122 ARG A N 1
ATOM 935 C CA . ARG A 1 122 ? -10.735 -4.771 23.556 1.00 96.06 122 ARG A CA 1
ATOM 936 C C . ARG A 1 122 ? -11.733 -4.285 24.606 1.00 96.06 122 ARG A C 1
ATOM 938 O O . ARG A 1 122 ? -12.240 -5.076 25.396 1.00 96.06 122 ARG A O 1
ATOM 945 N N . VAL A 1 123 ? -12.049 -2.990 24.590 1.00 95.25 123 VAL A N 1
ATOM 946 C CA . VAL A 1 123 ? -12.986 -2.388 25.548 1.00 95.25 123 VAL A CA 1
ATOM 947 C C . VAL A 1 123 ? -14.406 -2.928 25.341 1.00 95.25 123 VAL A C 1
ATOM 949 O O . VAL A 1 123 ? -15.159 -3.085 26.303 1.00 95.25 123 VAL A O 1
ATOM 952 N N . HIS A 1 124 ? -14.800 -3.248 24.106 1.00 93.56 124 HIS A N 1
ATOM 953 C CA . HIS A 1 124 ? -16.092 -3.864 23.824 1.00 93.56 124 HIS A CA 1
ATOM 954 C C . HIS A 1 124 ? -16.208 -5.264 24.445 1.00 93.56 124 HIS A C 1
ATOM 956 O O . HIS A 1 124 ? -17.191 -5.540 25.139 1.00 93.56 124 HIS A O 1
ATOM 962 N N . GLU A 1 125 ? -15.189 -6.109 24.278 1.00 93.88 125 GLU A N 1
ATOM 963 C CA . GLU A 1 125 ? -15.140 -7.432 24.905 1.00 93.88 125 GLU A CA 1
ATOM 964 C C . GLU A 1 125 ? -15.157 -7.357 26.437 1.00 93.88 125 GLU A C 1
ATOM 966 O O . GLU A 1 125 ? -15.871 -8.120 27.094 1.00 93.88 125 GLU A O 1
ATOM 971 N N . GLU A 1 126 ? -14.375 -6.446 27.021 1.00 95.38 126 GLU A N 1
ATOM 972 C CA . GLU A 1 126 ? -14.319 -6.231 28.471 1.00 95.38 126 GL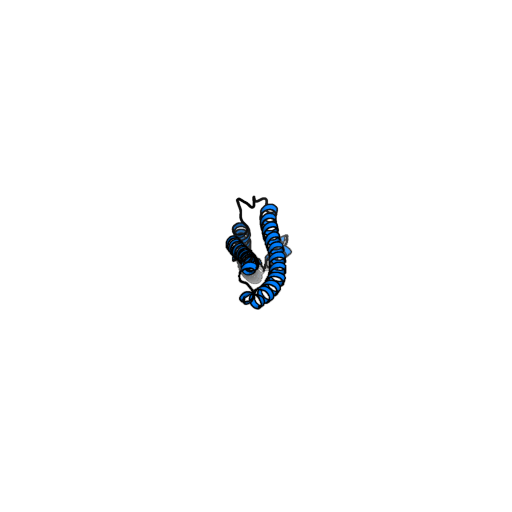U A CA 1
ATOM 973 C C . GLU A 1 126 ? -15.684 -5.814 29.029 1.00 95.38 126 GLU A C 1
ATOM 975 O O . GLU A 1 126 ? -16.155 -6.391 30.013 1.00 95.38 126 GLU A O 1
ATOM 980 N N . ASN A 1 127 ? -16.371 -4.891 28.352 1.00 93.62 127 ASN A N 1
ATOM 981 C CA . ASN A 1 127 ? -17.726 -4.483 28.717 1.00 93.62 127 ASN A CA 1
ATOM 982 C C . ASN A 1 127 ? -18.721 -5.649 28.643 1.00 93.62 127 ASN A C 1
ATOM 984 O O . ASN A 1 127 ? -19.573 -5.780 29.521 1.00 93.62 127 ASN A O 1
ATOM 988 N N . GLY A 1 128 ? -18.610 -6.510 27.626 1.00 91.94 128 GLY A N 1
ATOM 989 C CA . GLY A 1 128 ? -19.439 -7.711 27.507 1.00 91.94 128 GLY A CA 1
ATOM 990 C C . GLY A 1 128 ? -19.231 -8.678 28.677 1.00 91.94 128 GLY A C 1
ATOM 991 O O . GLY A 1 128 ? -20.197 -9.122 29.300 1.00 91.94 128 GLY A O 1
ATOM 992 N N . LYS A 1 129 ? -17.971 -8.948 29.041 1.00 94.69 129 LYS A N 1
ATOM 993 C CA . LYS A 1 129 ? -17.622 -9.801 30.194 1.00 94.69 129 LYS A CA 1
ATOM 994 C C . LYS A 1 129 ? -18.154 -9.227 31.510 1.00 94.69 129 LYS A C 1
ATOM 996 O O . LYS A 1 129 ? -18.703 -9.975 32.321 1.00 94.69 129 LYS A O 1
ATOM 1001 N N . GLN A 1 130 ? -18.022 -7.916 31.710 1.00 94.44 130 GLN A N 1
ATOM 1002 C CA . GLN A 1 130 ? -18.511 -7.229 32.905 1.00 94.44 130 GLN A CA 1
ATOM 1003 C C . GLN A 1 130 ? -20.044 -7.281 33.006 1.00 94.44 130 GLN A C 1
ATOM 1005 O O . GLN A 1 130 ? -20.574 -7.630 34.061 1.00 94.44 130 GLN A O 1
ATOM 1010 N N . ALA A 1 131 ? -20.758 -7.028 31.905 1.00 91.44 131 ALA A N 1
ATOM 1011 C CA . ALA A 1 131 ? -22.219 -7.095 31.867 1.00 91.44 131 ALA A CA 1
ATOM 1012 C C . ALA A 1 131 ? -22.745 -8.505 32.196 1.00 91.44 131 ALA A C 1
ATOM 1014 O O . ALA A 1 131 ? -23.706 -8.657 32.955 1.00 91.44 131 ALA A O 1
ATOM 1015 N N . GLU A 1 132 ? -22.087 -9.550 31.687 1.00 93.25 132 GLU A N 1
ATOM 1016 C CA . GLU A 1 132 ? -22.432 -10.937 32.013 1.00 93.25 132 GLU A CA 1
ATOM 1017 C C . GLU A 1 132 ? -22.173 -11.277 33.491 1.00 93.25 132 GLU A C 1
ATOM 1019 O O . GLU A 1 132 ? -22.964 -11.991 34.117 1.00 93.25 132 GLU A O 1
ATOM 1024 N N . LEU A 1 133 ? -21.094 -10.754 34.084 1.00 93.56 133 LEU A N 1
ATOM 1025 C CA . LEU A 1 133 ? -20.801 -10.932 35.509 1.00 93.56 133 LEU A CA 1
ATOM 1026 C C . LEU A 1 133 ? -21.863 -10.257 36.391 1.00 93.56 133 LEU A C 1
ATOM 1028 O O . LEU A 1 133 ? -22.366 -10.872 37.336 1.00 93.56 133 LEU A O 1
ATOM 1032 N N . GLU A 1 134 ? -22.230 -9.018 36.068 1.00 93.62 134 GLU A N 1
ATOM 1033 C CA . GLU A 1 134 ? -23.250 -8.246 36.784 1.00 93.62 134 GLU A CA 1
ATOM 1034 C C . GLU A 1 134 ? -24.626 -8.903 36.687 1.00 93.62 134 GLU A C 1
ATOM 1036 O O . GLU A 1 134 ? -25.296 -9.073 37.706 1.00 93.62 134 GLU A O 1
ATOM 1041 N N . LYS A 1 135 ? -25.010 -9.383 35.498 1.00 93.12 135 LYS A N 1
ATOM 1042 C CA . LYS A 1 135 ? -26.257 -10.130 35.292 1.00 93.12 135 LYS A CA 1
ATOM 1043 C C . LYS A 1 135 ? -26.311 -11.399 36.145 1.00 93.12 135 LYS A C 1
ATOM 1045 O O . LYS A 1 135 ? -27.334 -11.680 36.769 1.00 93.12 135 LYS A O 1
ATOM 1050 N N . LYS A 1 136 ? -25.207 -12.152 36.229 1.00 93.62 136 LYS A N 1
ATOM 1051 C CA . LYS A 1 136 ? -25.117 -13.344 37.094 1.00 93.62 136 LYS A CA 1
ATOM 1052 C C . LYS A 1 136 ? -25.216 -12.994 38.576 1.00 93.62 136 LYS A C 1
ATOM 1054 O O . LYS A 1 136 ? -25.833 -13.745 39.329 1.00 93.62 136 LYS A O 1
ATOM 1059 N N . LYS A 1 137 ? -24.600 -11.892 39.008 1.00 93.19 137 LYS A N 1
ATOM 1060 C CA . LYS A 1 137 ? -24.663 -11.434 40.401 1.00 93.19 137 LYS A CA 1
ATOM 1061 C C . LYS A 1 137 ? -26.081 -10.994 40.774 1.00 93.19 137 LYS A C 1
ATOM 1063 O O . LYS A 1 137 ? -26.608 -11.489 41.764 1.00 93.19 137 LYS A O 1
ATOM 1068 N N . ALA A 1 138 ? -26.715 -10.176 39.936 1.00 92.62 138 ALA A N 1
ATOM 1069 C CA . ALA A 1 138 ? -28.089 -9.721 40.131 1.00 92.62 138 ALA A CA 1
ATOM 1070 C C . ALA A 1 138 ? -29.085 -10.892 40.174 1.00 92.62 138 ALA A C 1
ATOM 1072 O O . ALA A 1 138 ? -29.965 -10.918 41.029 1.00 92.62 138 ALA A O 1
ATOM 1073 N N . GLN A 1 139 ? -28.912 -11.902 39.311 1.00 91.88 139 GLN A N 1
ATOM 1074 C CA . GLN A 1 139 ? -29.751 -13.102 39.339 1.00 91.88 139 GLN A CA 1
ATOM 1075 C C . GLN A 1 139 ? -29.609 -13.867 40.663 1.00 91.88 139 GLN A C 1
ATOM 1077 O O . GLN A 1 139 ? -30.612 -14.217 41.278 1.00 91.88 139 GLN A O 1
ATOM 1082 N N . LYS A 1 140 ? -28.374 -14.078 41.140 1.00 92.25 140 LYS A N 1
ATOM 1083 C CA . LYS A 1 140 ? -28.127 -14.748 42.427 1.00 92.25 140 LYS A CA 1
ATOM 1084 C C . LYS A 1 140 ? -28.719 -13.977 43.607 1.00 92.25 140 LYS A C 1
ATOM 1086 O O . LYS A 1 140 ? -29.266 -14.595 44.514 1.00 92.25 140 LYS A O 1
ATOM 1091 N N . GLU A 1 141 ? -28.598 -12.651 43.615 1.00 90.88 141 GLU A N 1
ATOM 1092 C CA . GLU A 1 141 ? -29.172 -11.800 44.665 1.00 90.88 141 GLU A CA 1
ATOM 1093 C C . GLU A 1 141 ? -30.707 -11.868 44.660 1.00 90.88 141 GLU A C 1
ATOM 1095 O O . GLU A 1 141 ? -31.302 -12.097 45.712 1.00 90.88 141 GLU A O 1
ATOM 1100 N N . ALA A 1 142 ? -31.339 -11.801 43.483 1.00 90.94 142 ALA A N 1
ATOM 1101 C CA . ALA A 1 142 ? -32.788 -11.944 43.341 1.00 90.94 142 ALA A CA 1
ATOM 1102 C C . ALA A 1 142 ? -33.300 -13.328 43.787 1.00 90.94 142 ALA A C 1
ATOM 1104 O O . ALA A 1 142 ? -34.358 -13.430 44.411 1.00 90.94 142 ALA A O 1
ATOM 1105 N N . ASP A 1 143 ? -32.553 -14.399 43.504 1.00 90.56 143 ASP A N 1
ATOM 1106 C CA . ASP A 1 143 ? -32.909 -15.755 43.937 1.00 90.56 143 ASP A CA 1
ATOM 1107 C C . ASP A 1 143 ? -32.784 -15.915 45.465 1.00 90.56 143 ASP A C 1
ATOM 1109 O O . ASP A 1 143 ? -33.632 -16.551 46.097 1.00 90.56 143 ASP A O 1
ATOM 1113 N N . LEU A 1 144 ? -31.768 -15.295 46.081 1.00 88.88 144 LEU A N 1
ATOM 1114 C CA . LEU A 1 144 ? -31.594 -15.275 47.537 1.00 88.88 144 LEU A CA 1
ATOM 1115 C C . LEU A 1 144 ? -32.695 -14.476 48.250 1.00 88.88 144 LEU A C 1
ATOM 1117 O O . LEU A 1 144 ? -33.148 -14.900 49.315 1.00 88.88 144 LEU A O 1
ATOM 1121 N N . GLU A 1 145 ? -33.134 -13.342 47.697 1.00 86.69 145 GLU A N 1
ATOM 1122 C CA . GLU A 1 145 ? -34.258 -12.573 48.253 1.00 86.69 145 GLU A CA 1
ATOM 1123 C C . GLU A 1 145 ? -35.574 -13.353 48.168 1.00 86.69 145 GLU A C 1
ATOM 1125 O O . GLU A 1 145 ? -36.250 -13.515 49.186 1.00 86.69 145 GLU A O 1
ATOM 1130 N N . LYS A 1 146 ? -35.881 -13.954 47.011 1.00 86.00 146 LYS A N 1
ATOM 1131 C CA . LYS A 1 146 ? -37.070 -14.811 46.849 1.00 86.00 146 LYS A CA 1
ATOM 1132 C C . LYS A 1 146 ? -37.081 -15.996 47.817 1.00 86.00 146 LYS A C 1
ATOM 1134 O O . LYS A 1 146 ? -38.127 -16.339 48.370 1.00 86.00 146 LYS A O 1
ATOM 1139 N N . ALA A 1 147 ? -35.926 -16.622 48.048 1.00 81.56 147 ALA A N 1
ATOM 1140 C CA . ALA A 1 147 ? -35.808 -17.722 49.003 1.00 81.56 147 ALA A CA 1
ATOM 1141 C C . ALA A 1 147 ? -36.082 -17.270 50.450 1.00 81.56 147 ALA A C 1
ATOM 1143 O O . ALA A 1 147 ? -36.716 -18.002 51.213 1.00 81.56 147 ALA A O 1
ATOM 1144 N N . LYS A 1 148 ? -35.657 -16.054 50.827 1.00 79.88 148 LYS A N 1
ATOM 1145 C CA . LYS A 1 148 ? -35.937 -15.475 52.151 1.00 79.88 148 LYS A CA 1
ATOM 1146 C C . LYS A 1 148 ? -37.419 -15.147 52.329 1.00 79.88 148 LYS A C 1
ATOM 1148 O O . LYS A 1 148 ? -37.982 -15.523 53.356 1.00 79.88 148 LYS A O 1
ATOM 1153 N N . GLU A 1 149 ? -38.064 -14.544 51.333 1.00 70.62 149 GLU A N 1
ATOM 1154 C CA . GLU A 1 149 ? -39.501 -14.223 51.368 1.00 70.62 149 GLU A CA 1
ATOM 1155 C C . GLU A 1 149 ? -40.386 -15.473 51.512 1.00 70.62 149 GLU A C 1
ATOM 1157 O O . GLU A 1 149 ? -41.370 -15.462 52.254 1.00 70.62 149 GLU A O 1
ATOM 1162 N N . CYS A 1 150 ? -39.999 -16.591 50.887 1.00 64.81 150 CYS A N 1
ATOM 1163 C CA . CYS A 1 150 ? -40.723 -17.860 50.996 1.00 64.81 150 CYS A CA 1
ATOM 1164 C C . CYS A 1 150 ? -40.564 -18.551 52.371 1.00 64.81 150 CYS A C 1
ATOM 1166 O O . CYS A 1 150 ? -41.339 -19.449 52.700 1.00 64.81 150 CYS A O 1
ATOM 1168 N N . SER A 1 151 ? -39.573 -18.152 53.176 1.00 60.62 151 SER A N 1
ATOM 1169 C CA . SER A 1 151 ? -39.244 -18.783 54.467 1.00 60.62 151 SER A CA 1
ATOM 1170 C C . SER A 1 151 ? -39.832 -18.077 55.698 1.00 60.62 151 SER A C 1
ATOM 1172 O O . SER A 1 151 ? -39.781 -18.620 56.802 1.00 60.62 151 SER A O 1
ATOM 1174 N N . THR A 1 152 ? -40.434 -16.895 55.535 1.00 53.94 152 THR A N 1
ATOM 1175 C CA . THR A 1 152 ? -41.141 -16.193 56.618 1.00 53.94 152 THR A CA 1
ATOM 1176 C C . THR A 1 152 ? -42.503 -16.843 56.912 1.00 53.94 152 THR A C 1
ATOM 1178 O O . THR A 1 152 ? -43.372 -16.848 56.038 1.00 53.94 152 THR A O 1
ATOM 1181 N N . PRO A 1 153 ? -42.754 -17.365 58.131 1.00 54.34 153 PRO A N 1
ATOM 1182 C CA . PRO A 1 153 ? -44.041 -17.963 58.459 1.00 54.34 153 PRO A CA 1
ATOM 1183 C C . PRO A 1 153 ? -45.113 -16.873 58.547 1.00 54.34 153 PRO A C 1
ATOM 1185 O O . PRO A 1 153 ? -44.970 -15.911 59.307 1.00 54.34 153 PRO A O 1
ATOM 1188 N N . ARG A 1 154 ? -46.211 -17.039 57.792 1.00 55.22 154 ARG A N 1
ATOM 1189 C CA . ARG A 1 154 ? -47.452 -16.273 57.988 1.00 55.22 154 ARG A CA 1
ATOM 1190 C C . ARG A 1 154 ? -47.863 -16.421 59.454 1.00 55.22 154 ARG A C 1
ATOM 1192 O O . ARG A 1 154 ? -48.354 -17.471 59.859 1.00 55.22 154 ARG A O 1
ATOM 1199 N N . LYS A 1 155 ? -47.651 -15.378 60.260 1.00 51.81 155 LYS A N 1
ATOM 1200 C CA . LYS A 1 155 ? -48.317 -15.249 61.557 1.00 51.81 155 LYS A CA 1
ATOM 1201 C C . LYS A 1 155 ? -49.809 -15.112 61.268 1.00 51.81 155 LYS A C 1
ATOM 1203 O O . LYS A 1 155 ? -50.265 -14.037 60.892 1.00 51.81 155 LYS A O 1
ATOM 1208 N N . ASN A 1 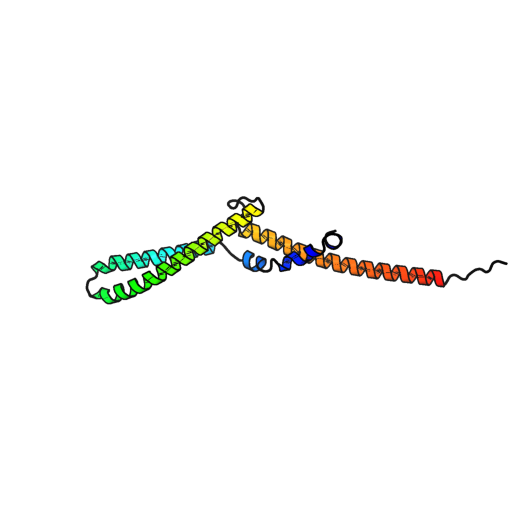156 ? -50.536 -16.218 61.403 1.00 45.75 156 ASN A N 1
ATOM 1209 C CA . ASN A 1 156 ? -51.989 -16.207 61.466 1.00 45.75 156 ASN A CA 1
ATOM 1210 C C . ASN A 1 156 ? -52.389 -15.413 62.713 1.00 45.75 156 ASN A C 1
ATOM 1212 O O . ASN A 1 156 ? -52.102 -15.816 63.840 1.00 45.75 156 ASN A O 1
ATOM 1216 N N . SER A 1 157 ? -52.983 -14.249 62.486 1.00 49.00 157 SER A N 1
ATOM 1217 C CA . SER A 1 157 ? -53.735 -13.493 63.476 1.00 49.00 157 SER A CA 1
ATOM 1218 C C . SER A 1 157 ? -55.202 -13.921 63.430 1.00 49.00 157 SER A C 1
ATOM 1220 O O . SER A 1 157 ? -55.767 -13.971 62.335 1.00 49.00 157 SER A O 1
ATOM 1222 N N . SER A 1 158 ? -55.757 -14.109 64.636 1.00 42.12 158 SER A N 1
ATOM 1223 C CA . SER A 1 158 ? -57.152 -14.408 65.020 1.00 42.12 158 SER A CA 1
ATOM 1224 C C . SER A 1 158 ? -57.545 -15.879 65.106 1.00 42.12 158 SER A C 1
ATOM 1226 O O . SER A 1 158 ? -57.534 -16.582 64.077 1.00 42.12 158 SER A O 1
#

InterPro domains:
  IPR015425 Formin, FH2 domain [PF02181] (2-121)
  IPR015425 Formin, FH2 domain [PS51444] (1-146)
  IPR042201 Formin, FH2 domain superfamily [G3DSA:1.20.58.2220] (1-152)
  IPR051144 Formin homology domain-containing protein [PTHR45733] (1-151)